Protein AF-A0A380WLE0-F1 (afdb_monomer)

pLDDT: mean 87.06, std 12.09, range [54.44, 98.62]

Structure (mmCIF, N/CA/C/O backbone):
data_AF-A0A380WLE0-F1
#
_entry.id   AF-A0A380WLE0-F1
#
loop_
_atom_site.group_PDB
_atom_site.id
_atom_site.type_symbol
_atom_site.label_atom_id
_atom_site.label_alt_id
_atom_site.label_comp_id
_atom_site.label_asym_id
_atom_site.label_entity_id
_atom_site.label_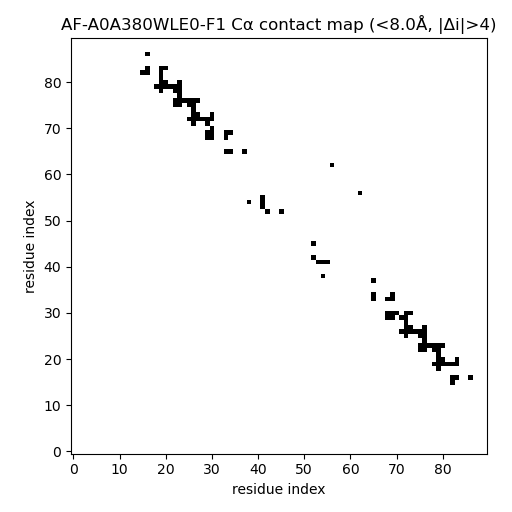seq_id
_atom_site.pdbx_PDB_ins_code
_atom_site.Cartn_x
_atom_site.Cartn_y
_atom_site.Cartn_z
_atom_site.occupancy
_atom_site.B_iso_or_equiv
_atom_site.auth_seq_id
_atom_site.auth_comp_id
_atom_site.auth_asym_id
_atom_site.auth_atom_id
_atom_site.pdbx_PDB_model_num
ATOM 1 N N . MET A 1 1 ? -35.358 5.944 27.631 1.00 59.22 1 MET A N 1
ATOM 2 C CA . MET A 1 1 ? -33.992 6.504 27.466 1.00 59.22 1 MET A CA 1
ATOM 3 C C . MET A 1 1 ? -32.921 5.429 27.245 1.00 59.22 1 MET A C 1
ATOM 5 O O . MET A 1 1 ? -32.116 5.597 26.340 1.00 59.22 1 MET A O 1
ATOM 9 N N . LEU A 1 2 ? -32.945 4.304 27.974 1.00 59.53 2 LEU A N 1
ATOM 10 C CA . LEU A 1 2 ? -31.949 3.216 27.889 1.00 59.53 2 LEU A CA 1
ATOM 11 C C . LEU A 1 2 ? -31.775 2.590 26.482 1.00 59.53 2 LEU A C 1
ATOM 13 O O . LEU A 1 2 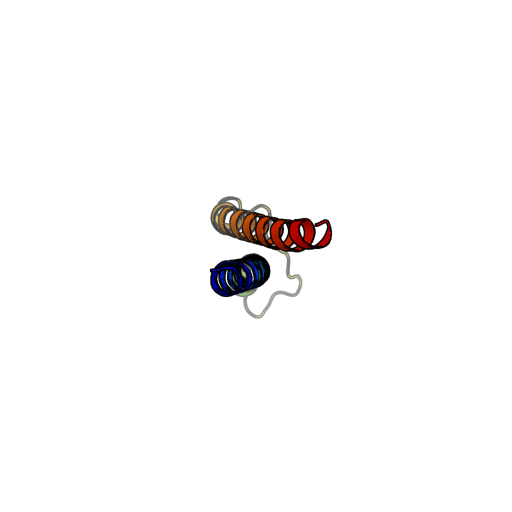? -30.658 2.330 26.046 1.00 59.53 2 LEU A O 1
ATOM 17 N N . HIS A 1 3 ? -32.866 2.435 25.724 1.00 59.47 3 HIS A N 1
ATOM 18 C CA . HIS A 1 3 ? -32.850 1.813 24.389 1.00 59.47 3 HIS A CA 1
ATOM 19 C C . HIS A 1 3 ? -32.093 2.634 23.324 1.00 59.47 3 HIS A C 1
ATOM 21 O O . HIS A 1 3 ? -31.506 2.075 22.400 1.00 59.47 3 HIS A O 1
ATOM 27 N N . LYS A 1 4 ? -32.073 3.970 23.462 1.00 62.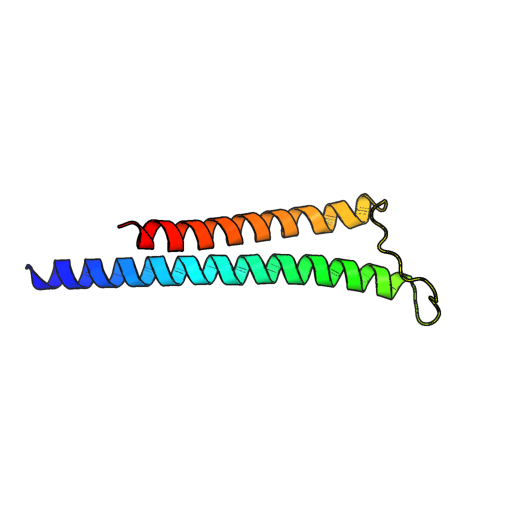47 4 LYS A N 1
ATOM 28 C CA . LYS A 1 4 ? -31.359 4.874 22.540 1.00 62.47 4 LYS A CA 1
ATOM 29 C C . LYS A 1 4 ? -29.840 4.784 22.724 1.00 62.47 4 LYS A C 1
ATOM 31 O O . LYS A 1 4 ? -29.111 4.801 21.738 1.00 62.47 4 LYS A O 1
ATOM 36 N N . HIS A 1 5 ? -29.374 4.637 23.966 1.00 59.06 5 HIS A N 1
ATOM 37 C CA . HIS A 1 5 ? -27.949 4.474 24.271 1.00 59.06 5 HIS A CA 1
ATOM 38 C C . HIS A 1 5 ? -27.401 3.131 23.780 1.00 59.06 5 HIS A C 1
ATOM 40 O O . HIS A 1 5 ? -26.301 3.091 23.231 1.00 59.06 5 HIS A O 1
ATOM 46 N N . LEU A 1 6 ? -28.188 2.057 23.906 1.00 62.34 6 LEU A N 1
ATOM 47 C CA . LEU A 1 6 ? -27.795 0.734 23.421 1.00 62.34 6 LEU A CA 1
ATOM 48 C C . LEU A 1 6 ? -27.667 0.704 21.888 1.00 62.34 6 LEU A C 1
ATOM 50 O O . LEU A 1 6 ? -26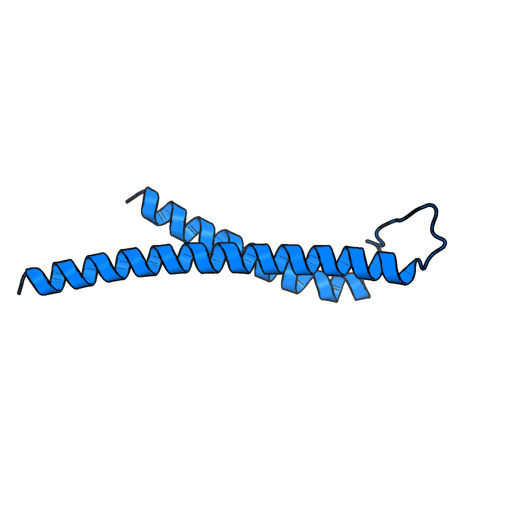.652 0.253 21.362 1.00 62.34 6 LEU A O 1
ATOM 54 N N . GLY A 1 7 ? -28.655 1.255 21.171 1.00 64.25 7 GLY A N 1
ATOM 55 C CA . GLY A 1 7 ? -28.628 1.323 19.705 1.00 64.25 7 GLY A CA 1
ATOM 56 C C . GLY A 1 7 ? -27.477 2.176 19.158 1.00 64.25 7 GLY A C 1
ATOM 57 O O . GLY A 1 7 ? -26.819 1.786 18.195 1.00 64.25 7 GLY A O 1
ATOM 58 N N . PHE A 1 8 ? -27.173 3.304 19.808 1.00 65.50 8 PHE A N 1
ATOM 59 C CA . PHE A 1 8 ? -26.049 4.163 19.424 1.00 65.50 8 PHE A CA 1
ATOM 60 C C . PHE A 1 8 ? -24.683 3.485 19.638 1.00 65.50 8 PHE A C 1
ATOM 62 O O . PHE A 1 8 ? -23.797 3.608 18.791 1.00 65.50 8 PHE A O 1
ATOM 69 N N . SER A 1 9 ? -24.519 2.725 20.726 1.00 68.81 9 SER A N 1
ATOM 70 C CA . SER A 1 9 ? -23.278 1.990 21.010 1.00 68.81 9 SER A CA 1
ATOM 71 C C . SER A 1 9 ? -23.010 0.886 19.981 1.00 68.81 9 SER A C 1
ATOM 73 O O . SER A 1 9 ? -21.925 0.832 19.406 1.00 68.81 9 SER A O 1
ATOM 75 N N . ILE A 1 10 ? -24.020 0.064 19.671 1.00 71.81 10 ILE A N 1
ATOM 76 C CA . ILE A 1 10 ? -23.906 -1.038 18.698 1.00 71.81 10 ILE A CA 1
ATOM 77 C C . ILE A 1 10 ? -23.568 -0.506 17.298 1.00 71.81 10 ILE A C 1
ATOM 79 O O . ILE A 1 10 ? -22.694 -1.040 16.612 1.00 71.81 10 ILE A O 1
ATOM 83 N N . SER A 1 11 ? -24.214 0.587 16.880 1.00 79.12 11 SER A N 1
ATOM 84 C CA . SER A 1 11 ? -23.972 1.184 15.564 1.00 79.12 11 SER A CA 1
ATOM 85 C C . SER A 1 11 ? -22.553 1.752 15.431 1.00 79.12 11 SER A C 1
ATOM 87 O O . SER A 1 11 ? -21.962 1.695 14.353 1.00 79.12 11 SER A O 1
ATOM 89 N N . ARG A 1 12 ? -21.980 2.270 16.524 1.00 82.81 12 ARG A N 1
ATOM 90 C CA . ARG A 1 12 ? -20.611 2.797 16.552 1.00 82.81 12 ARG A CA 1
ATOM 91 C C . ARG A 1 12 ? -19.562 1.688 16.467 1.00 82.81 12 ARG A C 1
ATOM 93 O O . ARG A 1 12 ? -18.576 1.844 15.752 1.00 82.81 12 ARG A O 1
ATOM 100 N N . GLU A 1 13 ? -19.773 0.570 17.154 1.00 82.62 13 GLU A N 1
ATOM 101 C CA . GLU A 1 13 ? -18.875 -0.591 17.090 1.00 82.62 13 GLU A CA 1
ATOM 102 C C . GLU A 1 13 ? -18.862 -1.233 15.701 1.00 82.62 13 GLU A C 1
ATOM 104 O O . GLU A 1 13 ? -17.795 -1.506 15.144 1.00 82.62 13 GLU A O 1
ATOM 109 N N . ALA A 1 14 ? -20.043 -1.408 15.102 1.00 85.88 14 ALA A N 1
ATOM 110 C CA . ALA A 1 14 ? -20.170 -1.904 13.736 1.00 85.88 14 ALA A CA 1
ATOM 111 C C . ALA A 1 14 ? -19.460 -0.981 12.732 1.00 85.88 14 ALA A C 1
ATOM 113 O O . ALA A 1 14 ? -18.710 -1.464 11.881 1.00 85.88 14 ALA A O 1
ATOM 114 N N . LEU A 1 15 ? -19.626 0.340 12.876 1.00 87.88 15 LEU A N 1
ATOM 115 C CA . LEU A 1 15 ? -18.961 1.333 12.032 1.00 87.88 15 LEU A CA 1
ATOM 116 C C . LEU A 1 15 ? -17.433 1.267 12.155 1.00 87.88 15 LEU A C 1
ATOM 118 O O . LEU A 1 15 ? -16.742 1.275 11.141 1.00 87.88 15 LEU A O 1
ATOM 122 N N . LEU A 1 16 ? -16.895 1.167 13.374 1.00 88.44 16 LEU A N 1
ATOM 123 C CA . LEU A 1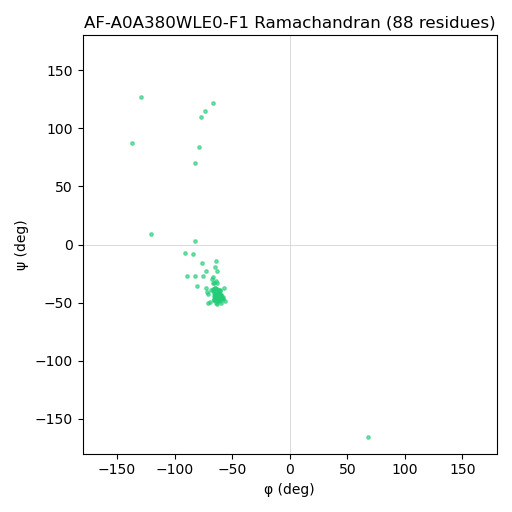 16 ? -15.447 1.080 13.598 1.00 88.44 16 LEU A CA 1
ATOM 124 C C . LEU A 1 16 ? -14.846 -0.204 13.014 1.00 88.44 16 LEU A C 1
ATOM 126 O O . LEU A 1 16 ? -13.746 -0.173 12.463 1.00 88.44 16 LEU A O 1
ATOM 130 N N . ARG A 1 17 ? -15.571 -1.326 13.090 1.00 89.25 17 ARG A N 1
ATOM 131 C CA . ARG A 1 17 ? -15.155 -2.586 12.455 1.00 89.25 17 ARG A CA 1
ATOM 132 C C . ARG A 1 17 ? -15.155 -2.472 10.933 1.00 89.25 17 ARG A C 1
ATOM 134 O O . ARG A 1 17 ? -14.166 -2.843 10.307 1.00 89.25 17 ARG A O 1
ATOM 141 N N . LEU A 1 18 ? -16.227 -1.931 10.350 1.00 93.50 18 LEU 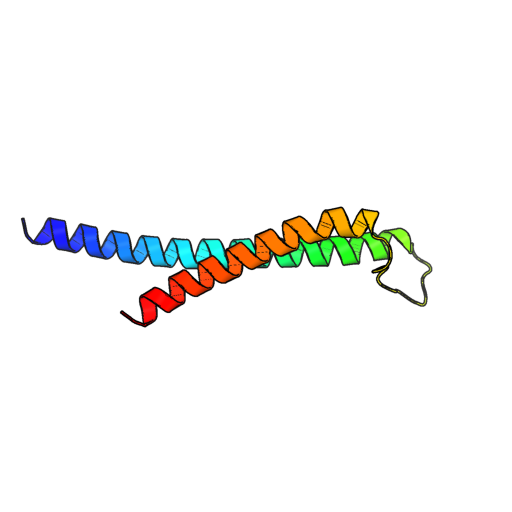A N 1
ATOM 142 C CA . LEU A 1 18 ? -16.325 -1.669 8.910 1.00 93.50 18 LEU A CA 1
ATOM 143 C C . LEU A 1 18 ? -15.203 -0.750 8.427 1.00 93.50 18 LEU A C 1
ATOM 145 O O . LEU A 1 18 ? -14.549 -1.064 7.437 1.00 93.50 18 LEU A O 1
ATOM 149 N N . LEU A 1 19 ? -14.931 0.333 9.157 1.00 93.88 19 LEU A N 1
ATOM 150 C CA . LEU A 1 19 ? -13.832 1.245 8.857 1.00 93.88 19 LEU A CA 1
ATOM 151 C C . LEU A 1 19 ? -12.478 0.527 8.905 1.00 93.88 19 LEU A C 1
ATOM 153 O O . LEU A 1 19 ? -11.670 0.694 7.998 1.00 93.88 19 LEU A O 1
ATOM 157 N N . GLY A 1 20 ? -12.243 -0.306 9.923 1.00 94.94 20 GLY A N 1
ATOM 158 C CA . GLY A 1 20 ? -11.019 -1.097 10.038 1.00 94.94 20 GLY A CA 1
ATOM 159 C C . GLY A 1 20 ? -10.795 -2.015 8.833 1.00 94.94 20 GLY A C 1
ATOM 160 O O . GLY A 1 20 ? -9.706 -2.021 8.260 1.00 94.94 20 GLY A O 1
ATOM 161 N N . TYR A 1 21 ? -11.832 -2.738 8.399 1.00 96.62 21 TYR A N 1
ATOM 162 C CA . TYR A 1 21 ? -11.755 -3.571 7.195 1.00 96.62 21 TYR A CA 1
ATOM 163 C C . TYR A 1 21 ? -11.578 -2.745 5.921 1.00 96.62 21 TYR A C 1
ATOM 165 O O . TYR A 1 21 ? -10.769 -3.118 5.077 1.00 96.62 21 TYR A O 1
ATOM 173 N N . ALA A 1 22 ? -12.280 -1.618 5.788 1.00 97.19 22 ALA A N 1
ATOM 174 C CA . ALA A 1 22 ? -12.159 -0.743 4.627 1.00 97.19 22 ALA A CA 1
ATOM 175 C C . ALA A 1 22 ? -10.734 -0.191 4.480 1.00 97.19 22 ALA A C 1
ATOM 177 O O . ALA A 1 22 ? -10.158 -0.274 3.399 1.00 97.19 22 ALA A O 1
ATOM 178 N N . LEU A 1 23 ? -10.137 0.301 5.572 1.00 97.25 23 LEU A N 1
ATOM 179 C CA . LEU A 1 23 ? -8.750 0.778 5.594 1.00 97.25 23 LEU A CA 1
ATOM 180 C C . LEU A 1 23 ? -7.758 -0.340 5.265 1.00 97.25 23 LEU A C 1
ATOM 182 O O . LEU A 1 23 ? -6.828 -0.124 4.490 1.00 97.25 23 LEU A O 1
ATOM 186 N N . LEU A 1 24 ? -7.977 -1.539 5.816 1.00 97.81 24 LEU A N 1
ATOM 187 C CA . LEU A 1 24 ? -7.128 -2.700 5.559 1.00 97.81 24 LEU A CA 1
ATOM 188 C C . LEU A 1 24 ? -7.165 -3.104 4.083 1.00 97.81 24 LEU A C 1
ATOM 190 O O . LEU A 1 24 ? -6.116 -3.232 3.458 1.00 97.81 24 LEU A O 1
ATOM 194 N N . VAL A 1 25 ? -8.362 -3.273 3.516 1.00 98.25 25 VAL A N 1
ATOM 195 C CA . VAL A 1 25 ? -8.535 -3.671 2.113 1.00 98.25 25 VAL A CA 1
ATOM 196 C C . VAL A 1 25 ? -7.991 -2.593 1.182 1.00 98.25 25 VAL A C 1
ATOM 198 O O . VAL A 1 25 ? -7.233 -2.911 0.270 1.00 98.25 25 VAL A O 1
ATOM 201 N N . LEU A 1 26 ? -8.315 -1.322 1.431 1.00 98.12 26 LEU A N 1
ATOM 202 C CA . LEU A 1 26 ? -7.811 -0.211 0.629 1.00 98.12 26 LEU A CA 1
ATOM 203 C C . LEU A 1 26 ? -6.280 -0.146 0.659 1.00 98.12 26 LEU A C 1
ATOM 205 O O . LEU A 1 26 ? -5.656 -0.026 -0.391 1.00 98.12 26 LEU A O 1
ATOM 209 N N . GLY A 1 27 ? -5.672 -0.271 1.841 1.00 98.38 27 GLY A N 1
ATOM 210 C CA . GLY A 1 27 ? -4.220 -0.270 1.988 1.00 98.38 27 GLY A CA 1
ATOM 211 C C . GLY A 1 27 ? -3.549 -1.404 1.212 1.00 98.38 27 GLY A C 1
ATOM 212 O O . GLY A 1 27 ? -2.601 -1.159 0.464 1.00 98.38 27 GLY A O 1
ATOM 213 N N . VAL A 1 28 ? -4.087 -2.624 1.315 1.00 98.50 28 VAL A N 1
ATOM 214 C CA . VAL A 1 28 ? -3.590 -3.791 0.571 1.00 98.50 28 VAL A CA 1
ATOM 215 C C . VAL A 1 28 ? -3.704 -3.569 -0.935 1.00 98.50 28 VAL A C 1
ATOM 217 O O . VAL A 1 28 ? -2.743 -3.825 -1.659 1.00 98.50 28 VAL A O 1
ATOM 220 N N . LEU A 1 29 ? -4.840 -3.056 -1.414 1.00 98.62 29 LEU A N 1
ATOM 221 C CA . LEU A 1 29 ? -5.043 -2.771 -2.835 1.00 98.62 29 LEU A CA 1
ATOM 222 C C . LEU A 1 29 ? -4.050 -1.729 -3.356 1.00 98.62 29 LEU A C 1
ATOM 224 O O . LEU A 1 29 ? -3.490 -1.922 -4.432 1.00 98.62 29 LEU A O 1
ATOM 228 N N . VAL A 1 30 ? -3.777 -0.669 -2.591 1.00 98.44 30 VAL A N 1
ATOM 229 C CA . VAL A 1 30 ? -2.767 0.338 -2.956 1.00 98.44 30 VAL A CA 1
ATOM 230 C C . VAL A 1 30 ? -1.377 -0.295 -3.042 1.00 98.44 30 VAL A C 1
ATOM 232 O O . VAL A 1 30 ? -0.674 -0.080 -4.030 1.00 98.44 30 VAL A O 1
ATOM 235 N N . CYS A 1 31 ? -0.985 -1.120 -2.067 1.00 98.38 31 CYS A N 1
ATOM 236 C CA . CYS A 1 31 ? 0.302 -1.818 -2.102 1.00 98.38 31 CYS A CA 1
ATOM 237 C C . CYS A 1 31 ? 0.423 -2.740 -3.322 1.00 98.38 31 CYS A C 1
ATOM 239 O O . CYS A 1 31 ? 1.432 -2.698 -4.028 1.00 98.38 31 CYS A O 1
ATOM 241 N N . LEU A 1 32 ? -0.612 -3.539 -3.599 1.00 98.19 32 LEU A N 1
ATOM 242 C CA . LEU A 1 32 ? -0.640 -4.454 -4.740 1.00 98.19 32 LEU A CA 1
ATOM 243 C C . LEU A 1 32 ? -0.613 -3.706 -6.073 1.00 98.19 32 LEU A C 1
ATOM 245 O O . LEU A 1 32 ? 0.136 -4.097 -6.961 1.00 98.19 32 LEU A O 1
ATOM 249 N N . ALA A 1 33 ? -1.372 -2.618 -6.206 1.00 98.00 33 ALA A N 1
ATOM 250 C CA . ALA A 1 33 ? -1.356 -1.780 -7.400 1.00 98.00 33 ALA A CA 1
ATOM 251 C C . ALA A 1 33 ? 0.021 -1.138 -7.617 1.00 98.00 33 ALA A C 1
ATOM 253 O O . ALA A 1 33 ? 0.501 -1.070 -8.743 1.00 98.00 33 ALA A O 1
ATOM 254 N N . THR A 1 34 ? 0.687 -0.725 -6.540 1.00 97.25 34 THR A N 1
ATOM 255 C CA . THR A 1 34 ? 2.016 -0.110 -6.608 1.00 97.25 34 THR A CA 1
ATOM 256 C C . THR A 1 34 ? 3.084 -1.123 -7.030 1.00 97.25 34 THR A C 1
ATOM 258 O O . THR A 1 34 ? 3.832 -0.874 -7.972 1.00 97.25 34 THR A O 1
ATOM 261 N N . ILE A 1 35 ? 3.127 -2.301 -6.396 1.00 95.44 35 ILE A N 1
ATOM 262 C CA . ILE A 1 35 ? 4.057 -3.376 -6.781 1.00 95.44 35 ILE A CA 1
ATOM 263 C C . ILE A 1 35 ? 3.733 -3.887 -8.188 1.00 95.44 35 ILE A C 1
ATOM 265 O O . ILE A 1 35 ? 4.636 -4.065 -9.003 1.00 95.44 35 ILE A O 1
ATOM 269 N N . GLY A 1 36 ? 2.454 -4.097 -8.494 1.00 95.81 36 GLY A N 1
ATOM 270 C CA . GLY A 1 36 ? 1.997 -4.538 -9.809 1.00 95.81 36 GLY A CA 1
ATOM 271 C C . GLY A 1 36 ? 2.373 -3.545 -10.904 1.00 95.81 36 GLY A C 1
ATOM 272 O O . GLY A 1 36 ? 2.919 -3.946 -11.927 1.00 95.81 36 GLY A O 1
ATOM 273 N N . GLY A 1 37 ? 2.173 -2.249 -10.659 1.00 95.06 37 GLY A N 1
ATOM 274 C CA . GLY A 1 37 ? 2.598 -1.180 -11.557 1.00 95.06 37 GLY A CA 1
ATOM 275 C C . GLY A 1 37 ? 4.115 -1.147 -11.749 1.00 95.06 37 GLY A C 1
ATOM 276 O O . GLY A 1 37 ? 4.577 -0.988 -12.875 1.00 95.06 37 GLY A O 1
ATOM 277 N N . TRP A 1 38 ? 4.895 -1.382 -10.691 1.00 94.75 38 TRP A N 1
ATOM 278 C CA . TRP A 1 38 ? 6.353 -1.474 -10.782 1.00 94.75 38 TRP A CA 1
ATOM 279 C C . TRP A 1 38 ? 6.811 -2.651 -11.650 1.00 94.75 38 TRP A C 1
ATOM 281 O O . TRP A 1 38 ? 7.633 -2.479 -12.554 1.00 94.75 38 TRP A O 1
ATOM 291 N N . VAL A 1 39 ? 6.256 -3.844 -11.414 1.00 92.56 39 VAL A N 1
ATOM 292 C CA . VAL A 1 39 ? 6.543 -5.045 -12.212 1.00 92.56 39 VAL A CA 1
ATOM 293 C C . VAL A 1 39 ? 6.144 -4.822 -13.669 1.00 92.56 39 VAL A C 1
ATOM 295 O O . VAL A 1 39 ? 6.937 -5.101 -14.567 1.00 92.56 39 VAL A O 1
ATOM 298 N N . TRP A 1 40 ? 4.954 -4.267 -13.903 1.00 91.50 40 TRP A N 1
ATOM 299 C CA . TRP A 1 40 ? 4.446 -3.982 -15.240 1.00 91.50 40 TRP A CA 1
ATOM 300 C C . TRP A 1 40 ? 5.318 -2.974 -15.990 1.00 91.50 40 TRP A C 1
ATOM 302 O O . TRP A 1 40 ? 5.675 -3.228 -17.135 1.00 91.50 40 TRP A O 1
ATOM 312 N N . LEU A 1 41 ? 5.732 -1.878 -15.349 1.00 90.81 41 LEU A N 1
ATOM 313 C CA . LEU A 1 41 ? 6.593 -0.867 -15.967 1.00 90.81 41 LEU A CA 1
ATOM 314 C C . LEU A 1 41 ? 7.953 -1.452 -16.362 1.00 90.81 41 LEU A C 1
ATOM 316 O O . LEU A 1 41 ? 8.440 -1.208 -17.466 1.00 90.81 41 LEU A O 1
ATOM 320 N N . ASN A 1 42 ? 8.545 -2.276 -15.494 1.00 90.12 42 ASN A N 1
ATOM 321 C CA . ASN A 1 42 ? 9.791 -2.971 -15.809 1.00 90.12 42 ASN A CA 1
ATOM 322 C C . ASN A 1 42 ? 9.606 -3.966 -16.965 1.00 90.12 42 ASN A C 1
ATOM 324 O O . ASN A 1 42 ? 10.494 -4.101 -17.804 1.00 90.12 42 ASN A O 1
ATOM 328 N N . ALA A 1 43 ? 8.460 -4.652 -17.030 1.00 87.56 43 ALA A N 1
ATOM 329 C CA . ALA A 1 43 ? 8.178 -5.620 -18.087 1.00 87.56 43 ALA A CA 1
ATOM 330 C C . ALA A 1 43 ? 7.953 -4.915 -19.428 1.00 87.56 43 ALA A C 1
ATOM 332 O O . ALA A 1 43 ? 8.511 -5.321 -20.446 1.00 87.56 43 ALA A O 1
ATOM 333 N N . TYR A 1 44 ? 7.211 -3.807 -19.412 1.00 86.00 44 TYR A N 1
ATOM 334 C CA . TYR A 1 44 ? 6.970 -2.967 -20.577 1.00 86.00 44 TYR A CA 1
ATOM 335 C C . TYR A 1 44 ? 8.278 -2.409 -21.154 1.00 86.00 44 TYR A C 1
ATOM 337 O O . TYR A 1 44 ? 8.497 -2.485 -22.359 1.00 86.00 44 TYR A O 1
ATOM 345 N N . GLY A 1 45 ? 9.190 -1.933 -20.298 1.00 82.56 45 GLY A N 1
ATOM 346 C CA . GLY A 1 45 ? 10.515 -1.469 -20.722 1.00 82.56 45 GLY A CA 1
ATOM 347 C C . GLY A 1 45 ? 11.416 -2.563 -21.318 1.00 82.56 45 GLY A C 1
ATOM 348 O O . GLY A 1 45 ? 12.361 -2.240 -22.031 1.00 82.56 45 GLY A O 1
ATOM 349 N N . CYS A 1 46 ? 11.128 -3.841 -21.050 1.00 80.69 46 CYS A N 1
ATOM 350 C CA . CYS A 1 46 ? 11.859 -4.993 -21.589 1.00 80.69 46 CYS A CA 1
ATOM 351 C C . CYS A 1 46 ? 11.408 -5.384 -23.013 1.00 80.69 46 CYS A C 1
ATOM 353 O O . CYS A 1 46 ? 12.187 -5.952 -23.776 1.00 80.69 46 CYS A O 1
ATOM 355 N N . GLY A 1 47 ? 10.153 -5.099 -23.384 1.00 77.31 47 GLY A N 1
ATOM 356 C CA . GLY A 1 47 ? 9.567 -5.526 -24.661 1.00 77.31 47 GLY A CA 1
ATOM 357 C C . GLY A 1 47 ? 9.351 -7.046 -24.778 1.00 77.31 47 GLY A C 1
ATOM 358 O O . GLY A 1 47 ? 9.393 -7.783 -23.795 1.00 77.31 47 GLY A O 1
ATOM 359 N N . THR A 1 48 ? 9.107 -7.538 -25.999 1.00 70.38 48 THR A N 1
ATOM 360 C CA . THR A 1 48 ? 8.732 -8.942 -26.291 1.00 70.38 48 THR A CA 1
ATOM 361 C C . THR A 1 48 ? 9.911 -9.924 -26.379 1.00 70.38 48 THR A C 1
ATOM 363 O O . THR A 1 48 ? 9.696 -11.096 -26.673 1.00 70.38 48 THR A O 1
ATOM 366 N N . GLY A 1 49 ? 11.150 -9.473 -26.138 1.00 64.25 49 GLY A N 1
ATOM 367 C CA . GLY A 1 49 ? 12.375 -10.255 -26.373 1.00 64.25 49 GLY A CA 1
ATOM 368 C C . GLY A 1 49 ? 13.263 -10.498 -25.149 1.00 64.25 49 GLY A C 1
ATOM 369 O O . GLY A 1 49 ? 14.389 -10.968 -25.302 1.00 64.25 49 GLY A O 1
ATOM 370 N N . CYS A 1 50 ? 12.813 -10.160 -23.939 1.00 70.94 50 CYS A N 1
ATOM 371 C CA . CYS A 1 50 ? 13.634 -10.335 -22.743 1.00 70.94 50 CYS A CA 1
ATOM 372 C C . CYS A 1 50 ? 13.675 -11.794 -22.276 1.00 70.94 50 CYS A C 1
ATOM 374 O O . CYS A 1 50 ? 12.705 -12.299 -21.718 1.00 70.94 50 CYS A O 1
ATOM 376 N N . ASN A 1 51 ? 14.837 -12.434 -22.433 1.00 74.06 51 ASN A N 1
ATOM 377 C CA . ASN A 1 51 ? 15.127 -13.742 -21.833 1.00 74.06 51 ASN A CA 1
ATOM 378 C C . ASN A 1 51 ? 15.436 -13.656 -20.327 1.00 74.06 51 ASN A C 1
ATOM 380 O O . ASN A 1 51 ? 15.397 -14.677 -19.648 1.00 74.06 51 ASN A O 1
ATOM 384 N N . ASP A 1 52 ? 15.736 -12.459 -19.806 1.00 77.25 52 ASP A N 1
ATOM 385 C CA . ASP A 1 52 ? 16.107 -12.259 -18.403 1.00 77.25 52 ASP A CA 1
ATOM 386 C C . ASP A 1 52 ? 15.405 -11.015 -17.829 1.00 77.25 52 ASP A C 1
ATOM 388 O O . ASP A 1 52 ? 15.888 -9.882 -17.910 1.00 77.25 52 ASP A O 1
ATOM 392 N N . PHE A 1 53 ? 14.188 -11.218 -17.314 1.00 83.00 53 PHE A N 1
ATOM 393 C CA . PHE A 1 53 ? 13.404 -10.160 -16.682 1.00 83.00 53 PHE A CA 1
ATOM 394 C C . PHE A 1 53 ? 13.989 -9.825 -15.310 1.00 83.00 53 PHE A C 1
ATOM 396 O O . PHE A 1 53 ? 13.938 -10.630 -14.378 1.00 83.00 53 PHE A O 1
ATOM 403 N N . ARG A 1 54 ? 14.494 -8.597 -15.159 1.00 84.25 54 ARG A N 1
ATOM 404 C CA . ARG A 1 54 ? 15.056 -8.125 -13.894 1.00 84.25 54 ARG A CA 1
ATOM 405 C C . ARG A 1 54 ? 14.464 -6.785 -13.487 1.00 84.25 54 ARG A C 1
ATOM 407 O O . ARG A 1 54 ? 14.523 -5.808 -14.226 1.00 84.25 54 ARG A O 1
ATOM 414 N N . LEU A 1 55 ? 13.950 -6.736 -12.262 1.00 86.69 55 LEU A N 1
ATOM 415 C CA . LEU A 1 55 ? 13.431 -5.514 -11.651 1.00 86.69 55 LEU A CA 1
ATOM 416 C C . LEU A 1 55 ? 14.574 -4.514 -11.419 1.00 86.69 55 LEU A C 1
ATOM 418 O O . LEU A 1 55 ? 15.548 -4.806 -10.716 1.00 86.69 55 LEU A O 1
ATOM 422 N N . ARG A 1 56 ? 14.456 -3.322 -12.010 1.00 88.38 56 ARG A N 1
ATOM 423 C CA . ARG A 1 56 ? 15.469 -2.259 -11.965 1.00 88.38 56 ARG A CA 1
ATOM 424 C C . ARG A 1 56 ? 15.378 -1.442 -10.680 1.00 88.38 56 ARG A C 1
ATOM 426 O O . ARG A 1 56 ? 15.069 -0.260 -10.693 1.00 88.38 56 ARG A O 1
ATOM 433 N N . TRP A 1 57 ? 15.739 -2.046 -9.554 1.00 89.50 57 TRP A N 1
ATOM 434 C CA . TRP A 1 57 ? 15.743 -1.373 -8.245 1.00 89.50 57 TRP A CA 1
ATOM 435 C C . TRP A 1 57 ? 16.738 -0.209 -8.114 1.00 89.50 57 TRP A C 1
ATOM 437 O O . TRP A 1 57 ? 16.657 0.558 -7.163 1.00 89.50 57 TRP A O 1
ATOM 447 N N . LYS A 1 58 ? 17.690 -0.082 -9.048 1.00 88.88 58 LYS A N 1
ATOM 448 C CA . LYS A 1 58 ? 18.635 1.045 -9.095 1.00 88.88 58 LYS A CA 1
ATOM 449 C C . LYS A 1 58 ? 18.079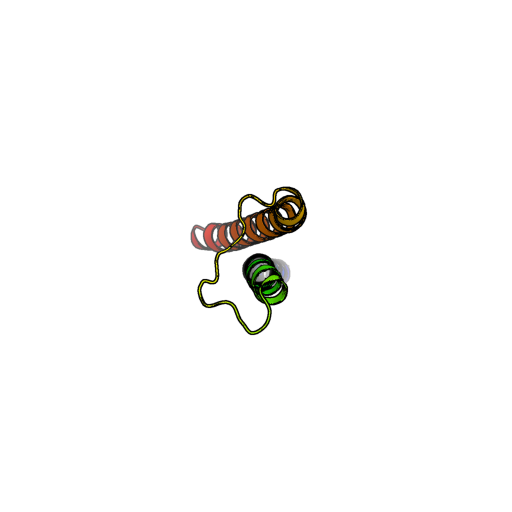 2.286 -9.795 1.00 88.88 58 LYS A C 1
ATOM 451 O O . LYS A 1 58 ? 18.740 3.316 -9.776 1.00 88.88 58 LYS A O 1
ATOM 456 N N . ASP A 1 59 ? 16.912 2.189 -10.425 1.00 87.25 59 ASP A N 1
ATOM 457 C CA . ASP A 1 59 ? 16.255 3.329 -11.055 1.00 87.25 59 ASP A CA 1
ATOM 458 C C . ASP A 1 59 ? 15.561 4.174 -9.982 1.00 87.25 59 ASP A C 1
ATOM 460 O O . ASP A 1 59 ? 14.393 3.969 -9.649 1.00 87.25 59 ASP A O 1
ATOM 464 N N . THR A 1 60 ? 16.330 5.064 -9.357 1.00 88.75 60 THR A N 1
ATOM 465 C CA . THR A 1 60 ? 15.874 5.853 -8.210 1.00 88.75 60 THR A CA 1
ATOM 466 C C . THR A 1 60 ? 14.774 6.838 -8.575 1.00 88.75 60 THR A C 1
ATOM 468 O O . THR A 1 60 ? 13.954 7.147 -7.717 1.00 88.75 60 THR A O 1
ATOM 471 N N . GLU A 1 61 ? 14.728 7.313 -9.822 1.00 88.56 61 GLU A N 1
ATOM 472 C CA . GLU A 1 61 ? 13.704 8.259 -10.272 1.00 88.56 61 GLU A CA 1
ATOM 473 C C . GLU A 1 61 ? 12.345 7.578 -10.373 1.00 88.56 61 GLU A C 1
ATOM 475 O O . GLU A 1 61 ? 11.373 8.036 -9.773 1.00 88.56 61 GLU A O 1
ATOM 480 N N . ALA A 1 62 ? 12.288 6.431 -11.053 1.00 88.62 62 ALA A N 1
ATOM 481 C CA . ALA A 1 62 ? 11.056 5.666 -11.128 1.00 88.62 62 ALA A CA 1
ATOM 482 C C . ALA A 1 62 ? 10.665 5.145 -9.734 1.00 88.62 62 ALA A C 1
ATOM 484 O O . ALA A 1 62 ? 9.514 5.271 -9.322 1.00 88.62 62 ALA A O 1
ATOM 485 N N . LEU A 1 63 ? 11.623 4.646 -8.947 1.00 91.56 63 LEU A N 1
ATOM 486 C CA . LEU A 1 63 ? 11.353 4.139 -7.602 1.00 91.56 63 LEU A CA 1
ATOM 487 C C . LEU A 1 63 ? 10.826 5.230 -6.648 1.00 91.56 63 LEU A C 1
ATOM 489 O O . LEU A 1 63 ? 9.960 4.942 -5.820 1.00 91.56 63 LEU A O 1
ATOM 493 N N . ALA A 1 64 ? 11.265 6.485 -6.796 1.00 93.94 64 ALA A N 1
ATOM 494 C CA . ALA A 1 64 ? 10.755 7.619 -6.022 1.00 93.94 64 ALA A CA 1
ATOM 495 C C . ALA A 1 64 ? 9.262 7.898 -6.266 1.00 93.94 64 ALA A C 1
ATOM 497 O O . ALA A 1 64 ? 8.601 8.453 -5.391 1.00 93.94 64 ALA A O 1
ATOM 498 N N . VAL A 1 65 ? 8.708 7.475 -7.407 1.00 94.62 65 VAL A N 1
ATOM 499 C CA . VAL A 1 65 ? 7.270 7.581 -7.702 1.00 94.62 65 VAL A CA 1
ATOM 500 C C . VAL A 1 65 ? 6.474 6.452 -7.037 1.00 94.62 65 VAL A C 1
ATOM 502 O O . VAL A 1 65 ? 5.358 6.677 -6.573 1.00 94.62 65 VAL A O 1
ATOM 505 N N . PHE A 1 66 ? 7.041 5.245 -6.944 1.00 94.25 66 PHE A N 1
ATOM 506 C CA . PHE A 1 66 ? 6.346 4.069 -6.401 1.00 94.25 66 PHE A CA 1
ATOM 507 C C . PHE A 1 66 ? 6.503 3.906 -4.879 1.00 94.25 66 PHE A C 1
ATOM 509 O O . PHE A 1 66 ? 5.616 3.357 -4.231 1.00 94.25 66 PHE A O 1
ATOM 516 N N . ILE A 1 67 ? 7.578 4.400 -4.259 1.00 95.31 67 ILE A N 1
ATOM 517 C CA . ILE A 1 67 ? 7.761 4.272 -2.801 1.00 95.31 67 ILE A CA 1
ATOM 518 C C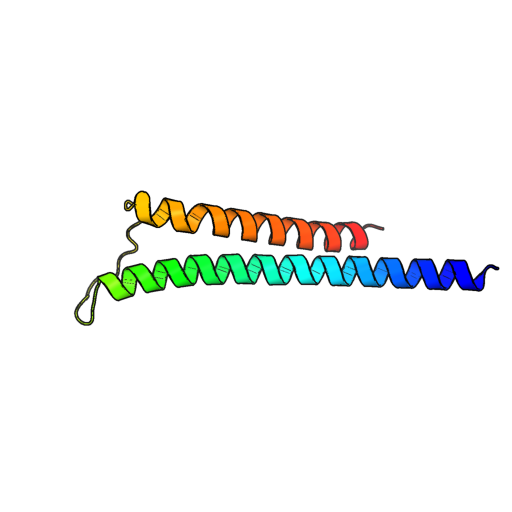 . ILE A 1 67 ? 6.677 5.019 -1.996 1.00 95.31 67 ILE A C 1
ATOM 520 O O . ILE A 1 67 ? 6.088 4.399 -1.107 1.00 95.31 67 ILE A O 1
ATOM 524 N N . PRO A 1 68 ? 6.365 6.306 -2.256 1.00 97.06 68 PRO A N 1
ATOM 525 C CA . PRO A 1 68 ? 5.372 7.038 -1.468 1.00 97.06 68 PRO A CA 1
ATOM 526 C C . PRO A 1 68 ? 3.983 6.376 -1.412 1.00 97.06 68 PRO A C 1
ATOM 528 O O . PRO A 1 68 ? 3.474 6.196 -0.301 1.00 97.06 68 PRO A O 1
ATOM 531 N N . PRO A 1 69 ? 3.361 5.948 -2.533 1.00 97.19 69 PRO A N 1
ATOM 532 C CA . PRO A 1 69 ? 2.078 5.253 -2.469 1.00 97.19 69 PRO A CA 1
ATOM 533 C C . PRO A 1 69 ? 2.188 3.884 -1.786 1.00 97.19 69 PRO A C 1
ATOM 535 O O . PRO A 1 69 ? 1.273 3.512 -1.053 1.00 97.19 69 PRO A O 1
ATOM 538 N N . PHE A 1 70 ? 3.309 3.164 -1.924 1.00 97.19 70 PHE A N 1
ATOM 539 C CA . PHE A 1 70 ? 3.525 1.910 -1.194 1.00 97.19 70 PHE A CA 1
ATOM 540 C C . PHE A 1 70 ? 3.555 2.123 0.327 1.00 97.19 70 PHE A C 1
ATOM 542 O O . PHE A 1 70 ? 2.927 1.375 1.082 1.00 97.19 70 PHE A O 1
ATOM 549 N N . ILE A 1 71 ? 4.241 3.175 0.786 1.00 98.12 71 ILE A N 1
ATOM 550 C CA . ILE A 1 71 ? 4.261 3.566 2.200 1.00 98.12 71 ILE A CA 1
ATOM 551 C C . ILE A 1 71 ? 2.850 3.944 2.656 1.00 98.12 71 ILE A C 1
ATOM 553 O O . ILE A 1 71 ? 2.396 3.455 3.689 1.00 98.12 71 ILE A O 1
ATOM 557 N N . ALA A 1 72 ? 2.128 4.757 1.882 1.00 98.00 72 ALA A N 1
ATOM 558 C CA . ALA A 1 72 ? 0.760 5.150 2.214 1.00 98.00 72 ALA A CA 1
ATOM 559 C C . ALA A 1 72 ? -0.177 3.934 2.337 1.00 98.00 72 ALA A C 1
ATOM 561 O O . ALA A 1 72 ? -0.897 3.808 3.330 1.00 98.00 72 ALA A O 1
ATOM 562 N N . GLY A 1 73 ? -0.121 2.996 1.386 1.00 98.19 73 GLY A N 1
ATOM 563 C CA . GLY A 1 73 ? -0.874 1.741 1.442 1.00 98.19 73 GLY A CA 1
ATOM 564 C C . GLY A 1 73 ? -0.512 0.893 2.663 1.00 98.19 73 GLY A C 1
ATOM 565 O O . GLY A 1 73 ? -1.393 0.358 3.341 1.00 98.19 73 GLY A O 1
ATOM 566 N N . SER A 1 74 ? 0.773 0.839 3.018 1.00 98.31 74 SER A N 1
ATOM 567 C CA . SER A 1 74 ? 1.251 0.122 4.205 1.00 98.31 74 SER A CA 1
ATOM 568 C C . SER A 1 74 ? 0.711 0.743 5.496 1.00 98.31 74 SER A C 1
ATOM 570 O O . SER A 1 74 ? 0.203 0.027 6.358 1.00 98.31 74 SER A O 1
ATOM 572 N N . VAL A 1 75 ? 0.739 2.075 5.612 1.00 98.44 75 VAL A N 1
ATOM 573 C CA . VAL A 1 75 ? 0.177 2.805 6.760 1.00 98.44 75 VAL A CA 1
ATOM 574 C C . VAL A 1 75 ? -1.327 2.557 6.886 1.00 98.44 75 VAL A C 1
ATOM 576 O O . VAL A 1 75 ? -1.796 2.251 7.981 1.00 98.44 75 VAL A O 1
ATOM 579 N N . LEU A 1 76 ? -2.080 2.615 5.783 1.00 98.19 76 LEU A N 1
ATOM 580 C CA . LEU A 1 76 ? -3.517 2.309 5.774 1.00 98.19 76 LEU A CA 1
ATOM 581 C C . LEU A 1 76 ? -3.797 0.869 6.215 1.00 98.19 76 LEU A C 1
ATOM 583 O O . LEU A 1 76 ? -4.681 0.634 7.040 1.00 98.19 76 LEU A O 1
ATOM 587 N N . THR A 1 77 ? -3.002 -0.081 5.721 1.00 98.19 77 THR A N 1
ATOM 588 C CA . THR A 1 77 ? -3.119 -1.499 6.079 1.00 98.19 77 THR A CA 1
ATOM 589 C C . THR A 1 77 ? -2.904 -1.704 7.576 1.00 98.19 77 THR A C 1
ATOM 591 O O . THR A 1 77 ? -3.720 -2.346 8.240 1.00 98.19 77 THR A O 1
ATOM 594 N N . LEU A 1 78 ? -1.835 -1.119 8.129 1.00 97.94 78 LEU A N 1
ATOM 595 C CA . LEU A 1 78 ? -1.513 -1.203 9.553 1.00 97.94 78 LEU A CA 1
ATOM 596 C C . LEU A 1 78 ? -2.559 -0.499 10.422 1.00 97.94 78 LEU A C 1
ATOM 598 O O . LEU A 1 78 ? -2.945 -1.039 11.458 1.00 97.94 78 LEU A O 1
ATOM 602 N N . ALA A 1 79 ? -3.065 0.660 9.996 1.00 96.25 79 ALA A N 1
ATOM 603 C CA . ALA A 1 79 ? -4.136 1.366 10.692 1.00 96.25 79 ALA A CA 1
ATOM 604 C C . ALA A 1 79 ? -5.429 0.535 10.719 1.00 96.25 79 ALA A C 1
ATOM 606 O O . ALA A 1 79 ? -6.034 0.363 11.780 1.00 96.25 79 ALA A O 1
ATOM 607 N N . GLY A 1 8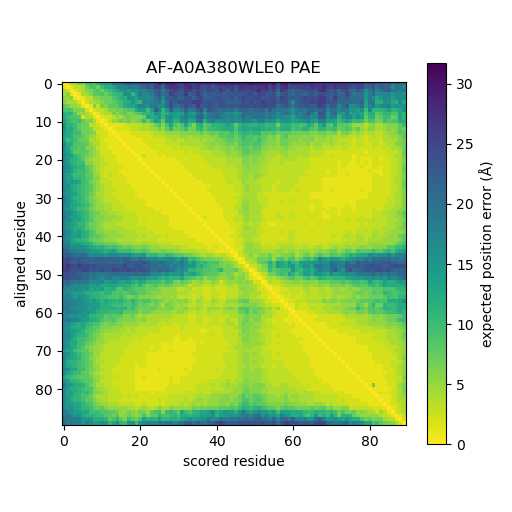0 ? -5.825 -0.046 9.584 1.00 96.25 80 GLY A N 1
ATOM 608 C CA . GLY A 1 80 ? -6.980 -0.938 9.495 1.00 96.25 80 GLY A CA 1
ATOM 609 C C . GLY A 1 80 ? -6.836 -2.165 10.398 1.00 96.25 80 GLY A C 1
ATOM 610 O O . GLY A 1 80 ? -7.700 -2.427 11.239 1.00 96.25 80 GLY A O 1
ATOM 611 N N . ALA A 1 81 ? -5.696 -2.859 10.308 1.00 95.62 81 ALA A N 1
ATOM 612 C CA . ALA A 1 81 ? -5.380 -4.010 11.152 1.00 95.62 81 ALA A CA 1
ATOM 613 C C . ALA A 1 81 ? -5.383 -3.650 12.647 1.00 95.62 81 ALA A C 1
ATOM 615 O O . ALA A 1 81 ? -6.003 -4.344 13.453 1.00 95.62 81 ALA A O 1
ATOM 616 N N . GLY A 1 82 ? -4.751 -2.535 13.021 1.00 94.00 82 GLY A N 1
ATOM 617 C CA . GLY A 1 82 ? -4.713 -2.039 14.395 1.00 94.00 82 GLY A CA 1
ATOM 618 C C . GLY A 1 82 ? -6.102 -1.722 14.944 1.00 94.00 82 GLY A C 1
ATOM 619 O O . GLY A 1 82 ? -6.402 -2.057 16.091 1.00 94.00 82 GLY A O 1
ATOM 620 N N . THR A 1 83 ? -6.983 -1.158 14.116 1.00 91.38 83 THR A N 1
ATOM 621 C CA . THR A 1 83 ? -8.372 -0.855 14.493 1.00 91.38 83 THR A CA 1
ATOM 622 C C . THR A 1 83 ? -9.162 -2.138 14.772 1.00 91.38 83 THR A C 1
ATOM 624 O O . THR A 1 83 ? -9.835 -2.246 15.800 1.00 91.38 83 THR A O 1
ATOM 627 N N . ILE A 1 84 ? -9.021 -3.150 13.909 1.00 91.19 84 ILE A N 1
ATOM 628 C CA . ILE A 1 84 ? -9.662 -4.464 14.076 1.00 91.19 84 ILE A CA 1
ATOM 629 C C . ILE A 1 84 ? -9.145 -5.164 15.342 1.00 91.19 84 ILE A C 1
ATOM 631 O O . ILE A 1 84 ? -9.934 -5.662 16.148 1.00 91.19 84 ILE A O 1
ATOM 635 N N . LEU A 1 85 ? -7.824 -5.190 15.541 1.00 90.88 85 LEU A N 1
ATOM 636 C CA . LEU A 1 85 ? -7.188 -5.858 16.679 1.00 90.88 85 LEU A CA 1
ATOM 637 C C . LEU A 1 85 ? -7.512 -5.178 18.012 1.00 90.88 85 LEU A C 1
ATOM 639 O O . LEU A 1 85 ? -7.742 -5.863 19.006 1.00 90.88 85 LEU A O 1
ATOM 643 N N . SER A 1 86 ? -7.582 -3.847 18.038 1.00 86.62 86 SER A N 1
ATOM 644 C CA . SER A 1 86 ? -7.931 -3.090 19.246 1.00 86.62 86 SER A CA 1
ATOM 645 C C . SER A 1 86 ? -9.358 -3.376 19.712 1.00 86.62 86 SER A C 1
ATOM 647 O O . SER A 1 86 ? -9.622 -3.386 20.911 1.00 86.62 86 SER A O 1
ATOM 649 N N . HIS A 1 87 ? -10.273 -3.662 18.781 1.00 76.19 87 HIS A N 1
ATOM 650 C CA . HIS A 1 87 ? -11.638 -4.066 19.115 1.00 76.19 87 HIS A CA 1
ATOM 651 C C . HIS A 1 87 ? -11.724 -5.514 19.619 1.00 76.19 87 HIS A C 1
ATOM 653 O O . HIS A 1 87 ? -12.630 -5.836 20.373 1.00 76.19 87 HIS A O 1
ATOM 659 N N . ARG A 1 88 ? -10.810 -6.405 19.216 1.00 72.56 88 ARG A N 1
ATOM 660 C CA . ARG A 1 88 ? -10.793 -7.808 19.680 1.00 72.56 88 ARG A CA 1
ATOM 661 C C . ARG A 1 88 ? -10.335 -7.955 21.134 1.00 72.56 88 ARG A C 1
ATOM 663 O O . ARG A 1 88 ? -10.603 -8.985 21.737 1.00 72.56 88 ARG A O 1
ATOM 670 N N . ARG A 1 89 ? -9.587 -6.975 21.654 1.00 71.12 89 ARG A N 1
ATOM 671 C CA . ARG A 1 89 ? -9.051 -6.976 23.028 1.00 71.12 89 ARG A CA 1
ATOM 672 C C . ARG A 1 89 ? -9.974 -6.311 24.057 1.00 71.12 89 ARG A C 1
ATOM 674 O O . ARG A 1 89 ? -9.641 -6.338 25.237 1.00 71.12 89 ARG A O 1
ATOM 681 N N . LYS A 1 90 ? -11.061 -5.678 23.612 1.00 54.44 90 LYS A N 1
ATOM 682 C CA . LYS A 1 90 ? -12.121 -5.133 24.468 1.00 54.44 90 LYS A CA 1
ATOM 683 C C . LYS A 1 90 ? -13.301 -6.088 24.465 1.00 54.44 90 LYS A C 1
ATOM 685 O O . LYS A 1 90 ? -13.906 -6.226 25.544 1.00 54.44 90 LYS A O 1
#

Radius of gyration: 20.31 Å; Cα contacts (8 Å, |Δi|>4): 61; chains: 1; bounding box: 53×22×54 Å

Mean predicted aligned error: 7.13 Å

Foldseek 3Di:
DVVVVVVVVVVVLVVLLVQLVVLQVQLVVLLCCLVVVQLVVQVVVCPPDDPDRDRPPVPVVVVVVSVVSNVVSVVSNVSSVCSNVVSVVD

Solvent-accessible surface area (backbone atoms only — not comparable to full-atom values): 4886 Å² total; per-residue (Å²): 116,72,69,61,56,54,54,53,52,54,55,50,54,53,48,50,46,52,48,12,51,50,30,24,52,51,9,49,50,39,31,50,51,36,53,49,50,52,53,48,52,48,49,62,76,51,54,97,76,59,90,73,88,68,81,65,82,83,44,58,71,65,45,62,67,43,47,60,52,30,52,50,12,48,51,32,24,53,52,8,49,49,46,45,53,59,60,74,78,106

Organism: Aminobacter aminovorans (NCBI:txid83263)

Sequence (90 aa):
MLHKHLGFSISREALLRLLGYALLVLGVLVCLATIGGWVWLNAYGCGTGCNDFRLRWKDTEALAVFIPPFIAGSVLTLAGAGTILSHRRK

Secondary structure (DSSP, 8-state):
-HHHHHHHHHHHHHHHHHHHHHHHHHHHHHHHHHHHHHHHHHHHHHGGG-SS----TT-HHHHHHHHHHHHHHHHHHHHHHHHHHHHHT-

Nearest PDB structures (foldseek):
  7a0g-assembly1_JJJ  TM=4.817E-01  e=1.102E+00  Serratia marcescens
  6h2f-assembly1_J  TM=4.670E-01  e=2.755E+00  Aeromonas hydrophila subsp. hydrophila AL09-71
  6yvd-assembly1_D  TM=4.144E-01  e=5.173E+00  Saccharomyces cerevisiae S288C